Protein AF-A0A519BSQ8-F1 (afdb_monomer)

Radius of gyration: 16.81 Å; Cα contacts (8 Å, |Δi|>4): 35; chains: 1; bounding box: 36×40×41 Å

Secondary structure (DSSP, 8-state):
-HHHHHHHHHHHHHHHHHHHHHHSHHHHHHHHHHHHHHHHHHHHHHHHHTT--TTSHHHHHHHHHHHHHHHHHHHHHHHHHHHHHHHHH-

Solvent-accessible surface area (backbone atoms only — not comparable to full-atom values): 4947 Å² total; per-residue (Å²): 111,54,67,63,52,54,51,52,54,51,51,55,49,5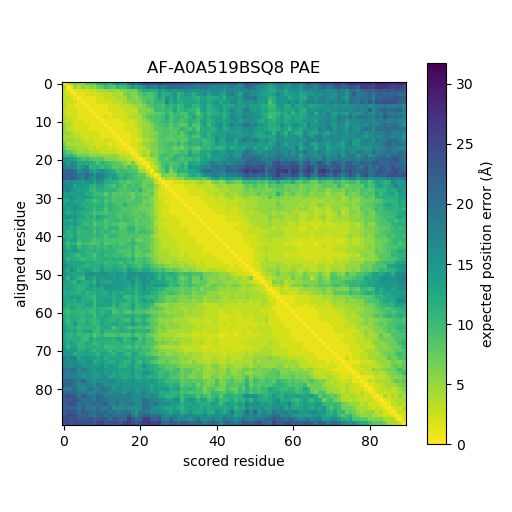3,54,50,51,56,56,45,49,73,72,61,40,72,67,54,35,51,52,51,50,51,54,49,52,51,53,52,53,51,44,52,53,55,25,54,77,69,71,49,56,58,74,41,73,68,27,36,54,53,36,50,55,51,41,52,56,50,49,54,51,50,52,51,51,52,50,52,52,52,51,56,50,55,68,72,74,109

Mean predicted aligned error: 9.36 Å

Sequence (90 aa):
MGITLMILIGIALFVFIKYTGFIHGNLWTKFIISMFIFTFVSFVIVSAKQGLNFWTFDGLLASLKIYIHWLIGFSGDVGSVTGRIIERVQ

pLDDT: mean 79.75, std 9.65, range [52.47, 94.12]

Structure (mmCIF, N/CA/C/O backbone):
data_AF-A0A519BSQ8-F1
#
_entry.id   AF-A0A519BSQ8-F1
#
loop_
_atom_site.group_PDB
_atom_site.id
_atom_site.type_symbol
_atom_site.label_atom_id
_atom_site.label_alt_id
_atom_site.label_comp_id
_atom_site.label_asym_id
_atom_site.label_entity_id
_atom_site.label_seq_id
_atom_site.pdbx_PDB_ins_code
_atom_site.Cartn_x
_atom_site.Cartn_y
_atom_site.Cartn_z
_atom_site.occupancy
_atom_site.B_iso_or_equiv
_atom_site.auth_seq_id
_atom_site.auth_comp_id
_atom_site.auth_asym_id
_atom_site.auth_atom_id
_atom_site.pdbx_PDB_model_num
ATOM 1 N N . MET A 1 1 ? 0.580 15.254 16.884 1.00 52.47 1 MET A N 1
ATOM 2 C CA . MET A 1 1 ? 0.967 13.865 16.536 1.00 52.47 1 MET A CA 1
ATOM 3 C C . MET A 1 1 ? 0.814 13.544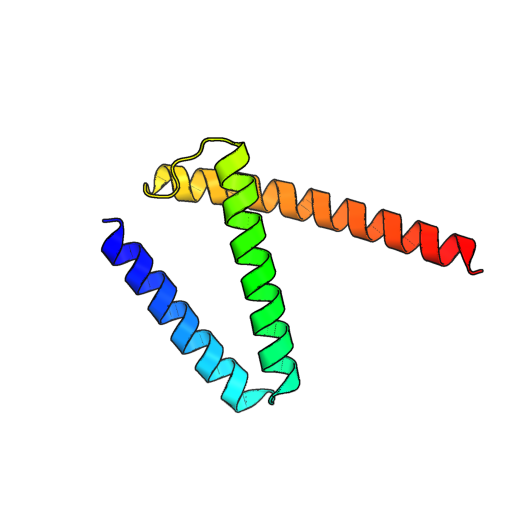 15.048 1.00 52.47 1 MET A C 1
ATOM 5 O O . MET A 1 1 ? 1.741 12.960 14.507 1.00 52.47 1 MET A O 1
ATOM 9 N N . GLY A 1 2 ? -0.259 13.963 14.358 1.00 56.28 2 GLY A N 1
ATOM 10 C CA . GLY A 1 2 ? -0.431 13.679 12.917 1.00 56.28 2 GLY A CA 1
ATOM 11 C C . GLY A 1 2 ? 0.674 14.231 11.998 1.00 56.28 2 GLY A C 1
ATOM 12 O O . GLY A 1 2 ? 1.168 13.513 11.135 1.00 56.28 2 GLY A O 1
ATOM 13 N N . ILE A 1 3 ? 1.139 15.465 12.231 1.00 69.25 3 ILE A N 1
ATOM 14 C CA . ILE A 1 3 ? 2.191 16.106 11.413 1.00 69.25 3 ILE A CA 1
ATOM 15 C C . ILE A 1 3 ? 3.535 15.366 11.533 1.00 69.25 3 ILE A C 1
ATOM 17 O O . ILE A 1 3 ? 4.219 15.143 10.539 1.00 69.25 3 ILE A O 1
ATOM 21 N N . THR A 1 4 ? 3.897 14.922 12.738 1.00 71.25 4 THR A N 1
ATOM 22 C CA . THR A 1 4 ? 5.139 14.176 12.995 1.00 71.25 4 THR A CA 1
ATOM 23 C C . THR A 1 4 ? 5.158 12.827 12.267 1.00 71.25 4 THR A C 1
ATOM 25 O O . THR A 1 4 ? 6.181 12.447 11.704 1.00 71.25 4 THR A O 1
ATOM 28 N N . LEU A 1 5 ? 4.014 12.134 12.221 1.00 67.12 5 LEU A N 1
ATOM 29 C CA . LEU A 1 5 ? 3.835 10.890 11.465 1.00 67.12 5 LEU A CA 1
ATOM 30 C C . LEU A 1 5 ? 3.986 11.109 9.955 1.00 67.12 5 LEU A C 1
ATOM 32 O O . LEU A 1 5 ? 4.689 10.347 9.296 1.00 67.12 5 LEU A O 1
ATOM 36 N N . MET A 1 6 ? 3.395 12.177 9.411 1.00 67.88 6 MET A N 1
ATOM 37 C CA . MET A 1 6 ? 3.537 12.516 7.989 1.00 67.88 6 MET A CA 1
ATOM 38 C C . MET A 1 6 ? 4.988 12.825 7.605 1.00 67.88 6 MET A C 1
ATOM 40 O O . MET A 1 6 ? 5.453 12.374 6.560 1.00 67.88 6 MET A O 1
ATOM 44 N N . ILE A 1 7 ? 5.720 13.542 8.465 1.00 76.31 7 ILE A N 1
ATOM 45 C CA . ILE A 1 7 ? 7.141 13.846 8.250 1.00 76.31 7 ILE A CA 1
ATOM 46 C C . ILE A 1 7 ? 7.978 12.559 8.261 1.00 76.31 7 ILE A C 1
ATOM 48 O O . ILE A 1 7 ? 8.806 12.368 7.374 1.00 76.31 7 ILE A O 1
ATOM 52 N N . LEU A 1 8 ? 7.737 11.645 9.206 1.00 76.81 8 LEU A N 1
ATOM 53 C CA . LEU A 1 8 ? 8.436 10.354 9.274 1.00 76.81 8 LEU A CA 1
ATOM 54 C C . LEU A 1 8 ? 8.197 9.490 8.029 1.00 76.81 8 LEU A C 1
ATOM 56 O O . LEU A 1 8 ? 9.152 8.954 7.465 1.00 76.81 8 LEU A O 1
ATOM 60 N N . ILE A 1 9 ? 6.946 9.396 7.568 1.00 76.38 9 ILE A N 1
ATOM 61 C CA . ILE A 1 9 ? 6.593 8.667 6.341 1.00 76.38 9 ILE A CA 1
ATOM 62 C C . ILE A 1 9 ? 7.276 9.308 5.124 1.00 76.38 9 ILE A C 1
ATOM 64 O O . ILE A 1 9 ? 7.843 8.601 4.290 1.00 76.38 9 ILE A O 1
ATOM 68 N N . GLY A 1 10 ? 7.291 10.642 5.045 1.00 74.69 10 GLY A N 1
ATOM 69 C CA . GLY A 1 10 ? 7.965 11.379 3.975 1.00 74.69 10 GLY A CA 1
ATOM 70 C C . GLY A 1 10 ? 9.480 11.150 3.942 1.00 74.69 10 GLY A C 1
ATOM 71 O O . GLY A 1 10 ? 10.043 10.920 2.871 1.00 74.69 10 GLY A O 1
ATOM 72 N N . ILE A 1 11 ? 10.144 11.147 5.103 1.00 80.88 11 ILE A N 1
ATOM 73 C CA . ILE A 1 11 ? 11.588 10.877 5.209 1.00 80.88 11 ILE A CA 1
ATOM 74 C C . ILE A 1 11 ? 11.900 9.437 4.790 1.00 80.88 11 ILE A C 1
ATOM 76 O O . ILE A 1 11 ? 12.822 9.217 4.004 1.00 80.88 11 ILE A O 1
ATOM 80 N N . ALA A 1 12 ? 11.119 8.464 5.266 1.00 76.69 12 ALA A N 1
ATOM 81 C CA . ALA A 1 12 ? 11.292 7.062 4.892 1.00 76.69 12 ALA A CA 1
ATOM 82 C C . ALA A 1 12 ? 11.175 6.868 3.371 1.00 76.69 12 ALA A C 1
ATOM 84 O O . ALA A 1 12 ? 11.996 6.176 2.767 1.00 76.69 12 ALA A O 1
ATOM 85 N N . LEU A 1 13 ? 10.214 7.549 2.739 1.00 74.19 13 LEU A N 1
ATOM 86 C CA . LEU A 1 13 ? 10.029 7.518 1.291 1.00 74.19 13 LEU A CA 1
ATOM 87 C C . LEU A 1 13 ? 11.190 8.133 0.522 1.00 74.19 13 LEU A C 1
ATOM 89 O O 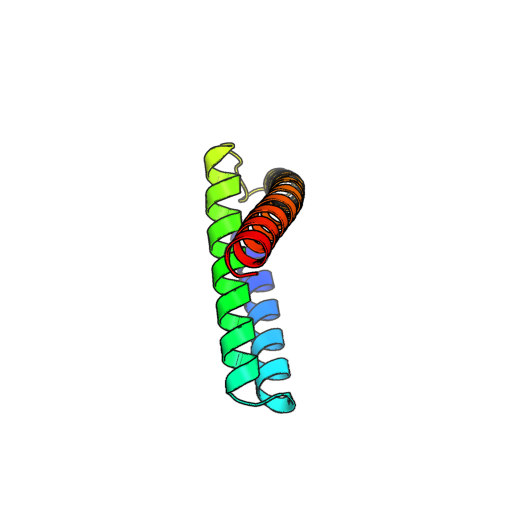. LEU A 1 13 ? 11.665 7.550 -0.452 1.00 74.19 13 LEU A O 1
ATOM 93 N N . PHE A 1 14 ? 11.670 9.290 0.970 1.00 78.75 14 PHE A N 1
ATOM 94 C CA . PHE A 1 14 ? 12.798 9.967 0.342 1.00 78.75 14 PHE A CA 1
ATOM 95 C C . PHE A 1 14 ? 14.066 9.102 0.370 1.00 78.75 14 PHE A C 1
ATOM 97 O O . PHE A 1 14 ? 14.740 8.949 -0.651 1.00 78.75 14 PHE A O 1
ATOM 104 N N . VAL A 1 15 ? 14.366 8.489 1.520 1.00 78.38 15 VAL A N 1
ATOM 105 C CA . VAL A 1 15 ? 15.515 7.585 1.672 1.00 78.38 15 VAL A CA 1
ATOM 106 C C . VAL A 1 15 ? 15.359 6.357 0.776 1.00 78.38 15 VAL A C 1
ATOM 108 O O . VAL A 1 15 ? 16.302 5.985 0.076 1.00 78.38 15 VAL A O 1
ATOM 111 N N . PHE A 1 16 ? 14.163 5.766 0.740 1.00 73.50 16 PHE A N 1
ATOM 112 C CA . PHE A 1 16 ? 13.887 4.578 -0.059 1.00 73.50 16 PHE A CA 1
ATOM 113 C C . PHE A 1 16 ? 14.047 4.830 -1.566 1.00 73.50 16 PHE A C 1
ATOM 115 O O . PHE A 1 16 ? 14.719 4.051 -2.244 1.00 73.50 16 PHE A O 1
ATOM 122 N N . ILE A 1 17 ? 13.515 5.944 -2.086 1.00 69.38 17 ILE A N 1
ATOM 123 C CA . ILE A 1 17 ? 13.641 6.334 -3.502 1.00 69.38 17 ILE A CA 1
ATOM 124 C C . ILE A 1 17 ? 15.101 6.613 -3.859 1.00 69.38 17 ILE A C 1
ATOM 126 O O . ILE A 1 17 ? 15.582 6.177 -4.904 1.00 69.38 17 ILE A O 1
ATOM 130 N N . LYS A 1 18 ? 15.831 7.314 -2.982 1.00 69.38 18 LYS A N 1
ATOM 131 C CA . LYS A 1 18 ? 17.238 7.644 -3.223 1.00 69.38 18 LYS A CA 1
ATOM 132 C C . LYS A 1 18 ? 18.102 6.384 -3.286 1.00 69.38 18 LYS A C 1
ATOM 134 O O . LYS A 1 18 ? 18.958 6.286 -4.157 1.00 69.38 18 LYS A O 1
ATOM 139 N N . TYR A 1 19 ? 17.865 5.420 -2.398 1.00 71.56 19 TYR A N 1
ATOM 140 C CA . TYR A 1 19 ? 18.613 4.163 -2.363 1.00 71.56 19 TYR A CA 1
ATOM 141 C C . TYR A 1 19 ? 18.293 3.262 -3.564 1.00 71.56 19 TYR A C 1
ATOM 143 O O . TYR A 1 19 ? 19.196 2.732 -4.208 1.00 71.56 19 TYR A O 1
ATOM 151 N N . THR A 1 20 ? 17.012 3.127 -3.918 1.00 63.53 20 THR A N 1
ATOM 152 C CA . THR A 1 20 ? 16.586 2.278 -5.044 1.00 63.53 20 THR A CA 1
ATOM 153 C C . THR A 1 20 ? 16.990 2.863 -6.400 1.00 63.53 20 THR A C 1
ATOM 155 O O . THR A 1 20 ? 17.475 2.122 -7.259 1.00 63.53 20 THR A O 1
ATOM 158 N N . GLY A 1 21 ? 16.899 4.189 -6.554 1.00 60.59 21 GLY A N 1
ATOM 159 C CA . GLY A 1 21 ? 17.316 4.924 -7.751 1.00 60.59 21 GLY A CA 1
ATOM 160 C C . GLY A 1 21 ? 18.809 4.868 -8.055 1.00 60.59 21 GLY A C 1
ATOM 161 O O . GLY A 1 21 ? 19.191 4.861 -9.224 1.00 60.59 21 GLY A O 1
ATOM 162 N N . PHE A 1 22 ? 19.654 4.788 -7.025 1.00 59.22 22 PHE A N 1
ATOM 163 C CA . PHE A 1 22 ? 21.108 4.752 -7.199 1.00 59.22 22 PHE A CA 1
ATOM 164 C C . PHE A 1 22 ? 21.632 3.375 -7.628 1.00 59.22 22 PHE A C 1
ATOM 166 O O . PHE A 1 22 ? 22.662 3.298 -8.290 1.00 59.22 22 PHE A O 1
ATOM 173 N N . ILE A 1 23 ? 20.941 2.291 -7.251 1.00 60.94 23 ILE A N 1
ATOM 174 C CA . ILE A 1 23 ? 21.482 0.925 -7.357 1.00 60.94 23 ILE A CA 1
ATOM 175 C C . ILE A 1 23 ? 20.885 0.138 -8.538 1.00 60.94 23 ILE A C 1
ATOM 177 O O . ILE A 1 23 ? 21.608 -0.619 -9.175 1.00 60.94 23 ILE A O 1
ATOM 181 N N . HIS A 1 24 ? 19.598 0.307 -8.873 1.00 58.22 24 HIS A N 1
ATOM 182 C CA . HIS A 1 24 ? 18.891 -0.622 -9.782 1.00 58.22 24 HIS A CA 1
ATOM 183 C C . HIS A 1 24 ? 18.429 -0.012 -11.121 1.00 58.22 24 HIS A C 1
ATOM 185 O O . HIS A 1 24 ? 17.767 -0.673 -11.923 1.00 58.22 24 HIS A O 1
ATOM 191 N N . GLY A 1 25 ? 18.799 1.239 -11.411 1.00 62.47 25 GLY A N 1
ATOM 192 C CA . GLY A 1 25 ? 18.478 1.901 -12.677 1.00 62.47 25 GLY A CA 1
ATOM 193 C C . GLY A 1 25 ? 17.024 2.389 -12.801 1.00 62.47 25 GLY A C 1
ATOM 194 O O . GLY A 1 25 ? 16.147 2.136 -11.969 1.00 62.47 25 GLY A O 1
ATOM 195 N N . ASN A 1 26 ? 16.763 3.145 -13.872 1.00 71.81 26 ASN A N 1
ATOM 196 C CA . ASN A 1 26 ? 15.550 3.960 -14.032 1.00 71.81 26 ASN A CA 1
ATOM 197 C C . ASN A 1 26 ? 14.250 3.125 -14.136 1.00 71.81 26 ASN A C 1
ATOM 199 O O . ASN A 1 26 ? 13.202 3.543 -13.654 1.00 71.81 26 ASN A O 1
ATOM 203 N N . LEU A 1 27 ? 14.302 1.921 -14.723 1.00 76.75 27 LEU A N 1
ATOM 204 C CA . LEU A 1 27 ? 13.132 1.038 -14.876 1.00 76.75 27 LEU A CA 1
ATOM 205 C C . LEU A 1 27 ? 12.665 0.428 -13.547 1.00 76.75 27 LEU A C 1
ATOM 207 O O . LEU A 1 27 ? 11.479 0.505 -13.231 1.00 76.75 27 LEU A O 1
ATOM 211 N N . TRP A 1 28 ? 13.589 -0.104 -12.741 1.00 75.75 28 TRP A N 1
ATOM 212 C CA . TRP A 1 28 ? 13.278 -0.625 -11.405 1.00 75.75 28 TRP A CA 1
ATOM 213 C C . TRP A 1 28 ? 12.706 0.455 -10.496 1.00 75.75 28 TRP A C 1
ATOM 215 O O . TRP A 1 28 ? 11.715 0.236 -9.805 1.00 75.75 28 TRP A O 1
ATOM 225 N N . THR A 1 29 ? 13.278 1.654 -10.563 1.00 76.44 29 THR A N 1
ATOM 226 C CA . THR A 1 29 ? 12.801 2.808 -9.795 1.00 76.44 29 THR A CA 1
ATOM 227 C C . THR A 1 29 ? 11.363 3.173 -10.172 1.00 76.44 29 THR A C 1
ATOM 229 O O . THR A 1 29 ? 10.526 3.362 -9.293 1.00 76.44 29 THR A O 1
ATOM 232 N N . LYS A 1 30 ? 11.033 3.202 -11.472 1.00 76.94 30 LYS A N 1
ATOM 233 C CA . LYS A 1 30 ? 9.663 3.450 -11.954 1.00 76.94 30 LYS A CA 1
ATOM 234 C C . LYS A 1 30 ? 8.677 2.374 -11.499 1.00 76.94 30 LYS A C 1
ATOM 236 O O . LYS A 1 30 ? 7.570 2.711 -11.084 1.00 76.94 30 LYS A O 1
ATOM 241 N N . PHE A 1 31 ? 9.073 1.102 -11.550 1.00 80.88 31 PHE A N 1
ATOM 242 C CA . PHE A 1 31 ? 8.239 -0.007 -11.082 1.00 80.88 31 PHE A CA 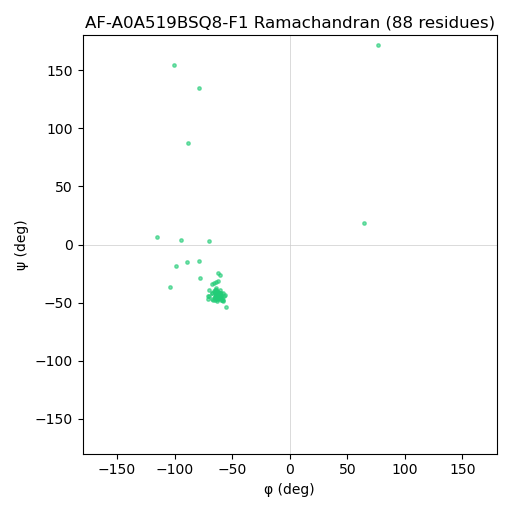1
ATOM 243 C C . PHE A 1 31 ? 7.946 0.101 -9.581 1.00 80.88 31 PHE A C 1
ATOM 245 O O . PHE A 1 31 ? 6.794 0.009 -9.165 1.00 80.88 31 PHE A O 1
ATOM 252 N N . ILE A 1 32 ? 8.972 0.384 -8.777 1.00 82.06 32 ILE A N 1
ATOM 253 C CA . ILE A 1 32 ? 8.841 0.575 -7.330 1.00 82.06 32 ILE A CA 1
ATOM 254 C C . ILE A 1 32 ? 7.928 1.763 -7.009 1.00 82.06 32 ILE A C 1
ATOM 256 O O . ILE A 1 32 ? 7.040 1.635 -6.170 1.00 82.06 32 ILE A O 1
ATOM 260 N N . ILE A 1 33 ? 8.092 2.895 -7.701 1.00 80.81 33 ILE A N 1
ATOM 261 C CA . ILE A 1 33 ? 7.211 4.061 -7.538 1.00 80.81 33 ILE A CA 1
ATOM 262 C C . ILE A 1 33 ? 5.763 3.693 -7.882 1.00 80.81 33 ILE A C 1
ATOM 264 O O . ILE A 1 33 ? 4.853 4.039 -7.134 1.00 80.81 33 ILE A O 1
ATOM 268 N N . SER A 1 34 ? 5.536 2.958 -8.974 1.00 81.94 34 SER A N 1
ATOM 269 C CA . SER A 1 34 ? 4.196 2.509 -9.366 1.00 81.94 34 SER A CA 1
ATOM 270 C C . SER A 1 34 ? 3.565 1.586 -8.318 1.00 81.94 34 SER A C 1
ATOM 272 O O . SER A 1 34 ? 2.429 1.825 -7.909 1.00 81.94 34 SER A O 1
ATOM 274 N N . MET A 1 35 ? 4.311 0.596 -7.819 1.00 84.31 35 MET A N 1
ATOM 275 C CA . MET A 1 35 ? 3.872 -0.295 -6.737 1.00 84.31 35 MET A CA 1
ATOM 276 C C . MET A 1 35 ? 3.572 0.474 -5.451 1.00 84.31 35 MET A C 1
ATOM 278 O O . MET A 1 35 ? 2.596 0.177 -4.760 1.00 84.31 35 MET A O 1
AT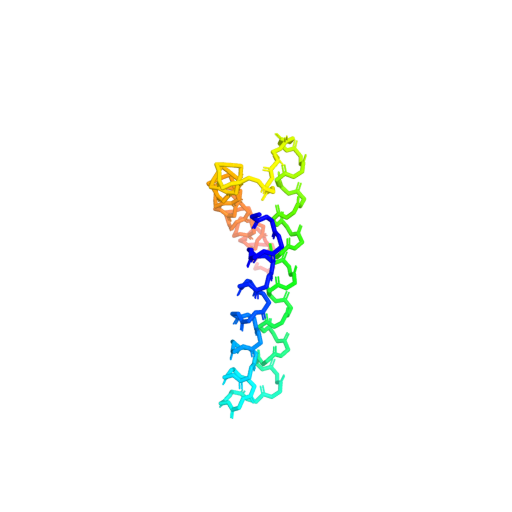OM 282 N N . PHE A 1 36 ? 4.380 1.486 -5.140 1.00 84.69 36 PHE A N 1
ATOM 283 C CA . PHE A 1 36 ? 4.174 2.323 -3.970 1.00 84.69 36 PHE A CA 1
ATOM 284 C C . PHE A 1 36 ? 2.900 3.165 -4.091 1.00 84.69 36 PHE A C 1
ATOM 286 O O . PHE A 1 36 ? 2.086 3.173 -3.171 1.00 84.69 36 PHE A O 1
ATOM 293 N N . ILE A 1 37 ? 2.692 3.825 -5.236 1.00 84.62 37 ILE A N 1
ATOM 294 C CA . ILE A 1 37 ? 1.471 4.595 -5.514 1.00 84.62 37 ILE A CA 1
ATOM 295 C C . ILE A 1 37 ? 0.250 3.686 -5.420 1.00 84.62 37 ILE A C 1
ATOM 297 O O . ILE A 1 37 ? -0.712 4.039 -4.743 1.00 84.62 37 ILE A O 1
ATOM 301 N N . PHE A 1 38 ? 0.304 2.510 -6.052 1.00 87.88 38 PHE A N 1
ATOM 302 C CA . PHE A 1 38 ? -0.771 1.529 -5.980 1.00 87.88 38 PHE A CA 1
ATOM 303 C C . PHE A 1 38 ? -1.086 1.175 -4.525 1.00 87.88 38 PHE A C 1
ATOM 305 O O . PHE A 1 38 ? -2.217 1.374 -4.098 1.00 87.88 38 PHE A O 1
ATOM 312 N N . THR A 1 39 ? -0.070 0.764 -3.759 1.00 87.25 39 THR A N 1
ATOM 313 C CA . THR A 1 39 ? -0.196 0.374 -2.345 1.00 87.25 39 THR A CA 1
ATOM 314 C C . THR A 1 39 ? -0.785 1.496 -1.492 1.00 87.25 39 THR A C 1
ATOM 316 O O . THR A 1 39 ? -1.658 1.258 -0.660 1.00 87.25 39 THR A O 1
ATOM 319 N N . PHE A 1 40 ? -0.322 2.731 -1.688 1.00 87.31 40 PHE A N 1
ATOM 320 C CA . PHE A 1 40 ? -0.793 3.881 -0.926 1.00 87.31 40 PHE A CA 1
ATOM 321 C C . PHE A 1 40 ? -2.253 4.215 -1.251 1.00 87.31 40 PHE A C 1
ATOM 323 O O . PHE A 1 40 ? -3.068 4.392 -0.347 1.00 87.31 40 PHE A O 1
ATOM 330 N N . VAL A 1 41 ? -2.607 4.253 -2.537 1.00 87.38 41 VAL A N 1
ATOM 331 C CA . VAL A 1 41 ? -3.976 4.535 -2.982 1.00 87.38 41 VAL A CA 1
ATOM 332 C C . VAL A 1 41 ? -4.936 3.440 -2.513 1.00 87.38 41 VAL A C 1
ATOM 334 O O . VAL A 1 41 ? -5.990 3.756 -1.958 1.00 87.38 41 VAL A O 1
ATOM 337 N N . SER A 1 42 ? -4.576 2.161 -2.662 1.00 90.00 42 SER A N 1
ATOM 338 C CA . SER A 1 42 ? -5.398 1.051 -2.172 1.00 90.00 42 SER A CA 1
ATOM 339 C C . SER A 1 42 ? -5.551 1.087 -0.655 1.00 90.00 42 SER A C 1
ATOM 341 O O . SER A 1 42 ? -6.661 0.898 -0.162 1.00 90.00 42 SER A O 1
ATOM 343 N N . PHE A 1 43 ? -4.484 1.397 0.087 1.00 88.44 43 PHE A N 1
ATOM 344 C CA . PHE A 1 43 ? -4.541 1.549 1.540 1.00 88.44 43 PHE A CA 1
ATOM 345 C C . PHE A 1 43 ? -5.543 2.626 1.961 1.00 88.44 43 PHE A C 1
ATOM 347 O O . PHE A 1 43 ? -6.406 2.363 2.801 1.00 88.44 43 PHE A O 1
ATOM 354 N N . VAL A 1 44 ? -5.482 3.812 1.349 1.00 86.31 44 VAL A N 1
ATOM 355 C CA . VAL A 1 44 ? -6.405 4.916 1.650 1.00 86.31 44 VAL A CA 1
ATOM 356 C C . VAL A 1 44 ? -7.848 4.525 1.331 1.00 86.31 44 VAL A C 1
ATOM 358 O O . VAL A 1 44 ? -8.726 4.722 2.168 1.00 86.31 44 VAL A O 1
ATOM 361 N N . ILE A 1 45 ? -8.105 3.924 0.165 1.00 88.88 45 ILE A N 1
ATOM 362 C CA . ILE A 1 45 ? -9.459 3.521 -0.247 1.00 88.88 45 ILE A CA 1
ATOM 363 C C . ILE A 1 45 ? -10.033 2.458 0.695 1.00 88.88 45 ILE A C 1
ATOM 365 O O . ILE A 1 45 ? -11.173 2.584 1.144 1.00 88.88 45 ILE A O 1
ATOM 369 N N . VAL A 1 46 ? -9.264 1.410 0.996 1.00 90.00 46 VAL A N 1
ATOM 370 C CA . VAL A 1 46 ? -9.697 0.316 1.878 1.00 90.00 46 VAL A CA 1
ATOM 371 C C . VAL A 1 46 ? -9.983 0.842 3.281 1.00 90.00 46 VAL A C 1
ATOM 373 O O . VAL A 1 46 ? -11.019 0.515 3.856 1.00 90.00 46 VAL A O 1
ATOM 376 N N . SER A 1 47 ? -9.114 1.706 3.805 1.00 86.88 47 SER A N 1
ATOM 377 C CA . SER A 1 47 ? -9.280 2.293 5.138 1.00 86.88 47 SER A CA 1
ATOM 378 C C . SER A 1 47 ? -10.487 3.234 5.202 1.00 86.88 47 SER A C 1
ATOM 380 O O . SER A 1 47 ? -11.274 3.169 6.147 1.00 86.88 47 SER A O 1
ATOM 382 N N . ALA A 1 48 ? -10.689 4.056 4.166 1.0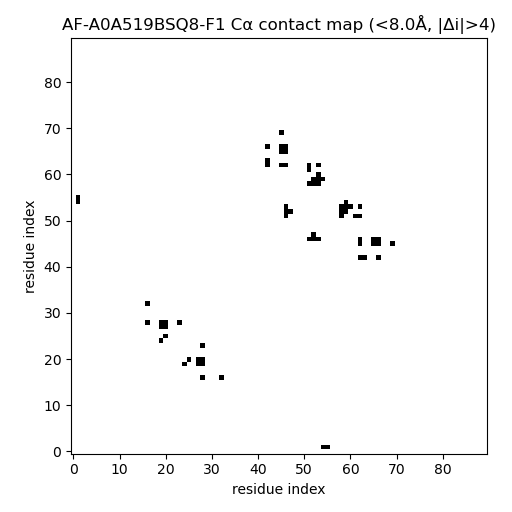0 85.75 48 ALA A N 1
ATOM 383 C CA . ALA A 1 48 ? -11.830 4.964 4.063 1.00 85.75 48 ALA A CA 1
ATOM 384 C C . ALA A 1 48 ? -13.168 4.215 3.973 1.00 85.75 48 ALA A C 1
ATOM 386 O O . ALA A 1 48 ? -14.135 4.616 4.619 1.00 85.75 48 ALA A O 1
ATOM 387 N N . LYS A 1 49 ? -13.227 3.093 3.239 1.00 89.06 49 LYS A N 1
ATOM 388 C CA . LYS A 1 49 ? -14.430 2.241 3.160 1.00 89.06 49 LYS A CA 1
ATOM 389 C C . LYS A 1 49 ? -14.862 1.674 4.512 1.00 89.06 49 LYS A C 1
ATOM 391 O O . LYS A 1 49 ? -16.037 1.383 4.690 1.00 89.06 49 LYS A O 1
ATOM 396 N N . GLN A 1 50 ? -13.924 1.522 5.443 1.00 86.69 50 GLN A N 1
ATOM 397 C CA . GLN A 1 50 ? -14.178 0.998 6.785 1.00 86.69 50 GLN A CA 1
ATOM 398 C C . GLN A 1 50 ? -14.421 2.104 7.821 1.00 86.69 50 GLN A C 1
ATOM 400 O O . GLN A 1 50 ? -14.553 1.816 9.007 1.00 86.69 50 GLN A O 1
ATOM 405 N N . GLY A 1 51 ? -14.452 3.374 7.395 1.00 84.38 51 GLY A N 1
ATOM 406 C CA . GLY A 1 51 ? -14.668 4.519 8.280 1.00 84.38 51 GLY A CA 1
ATOM 407 C C . GLY A 1 51 ? -13.560 4.724 9.316 1.00 84.38 51 GLY A C 1
ATOM 408 O O . GLY A 1 51 ? -13.784 5.385 10.329 1.00 84.38 51 GLY A O 1
ATOM 409 N N . LEU A 1 52 ? -12.372 4.147 9.102 1.00 82.62 52 LEU A N 1
ATOM 410 C CA . LEU A 1 52 ? -11.286 4.227 10.070 1.00 82.62 52 LEU A CA 1
ATOM 411 C C . LEU A 1 52 ? -10.568 5.571 9.999 1.00 82.62 52 LEU A C 1
ATOM 413 O O . LEU A 1 52 ? -10.190 6.051 8.931 1.00 82.62 52 LEU A O 1
ATOM 417 N N . ASN A 1 53 ? -10.319 6.149 11.172 1.00 78.31 53 ASN A N 1
ATOM 418 C CA . ASN A 1 53 ? -9.550 7.374 11.308 1.00 78.31 53 ASN A CA 1
ATOM 419 C C . ASN A 1 53 ? -8.051 7.058 11.451 1.00 78.31 53 ASN A C 1
ATOM 421 O O . ASN A 1 53 ? -7.527 6.953 12.554 1.00 78.31 53 ASN A O 1
ATOM 425 N N . PHE A 1 54 ? -7.347 6.931 10.329 1.00 75.12 54 PHE A N 1
ATOM 426 C CA . PHE A 1 54 ? -5.901 6.656 10.273 1.00 75.12 54 PHE A CA 1
ATOM 427 C C . PHE A 1 54 ? -5.008 7.824 10.740 1.00 75.12 54 PHE A C 1
ATOM 429 O O . PHE A 1 54 ? -3.783 7.711 10.711 1.00 75.12 54 PHE A O 1
ATOM 436 N N . TRP A 1 55 ? -5.592 8.936 11.203 1.00 79.75 55 TRP A N 1
ATOM 437 C CA . TRP A 1 55 ? -4.854 10.036 11.832 1.00 79.75 55 TRP A CA 1
ATOM 438 C C . TRP A 1 55 ? -4.475 9.751 13.293 1.00 79.75 55 TRP A C 1
ATOM 440 O O . TRP A 1 55 ? -3.636 10.461 13.856 1.00 79.75 55 TRP A O 1
ATOM 450 N N . THR A 1 56 ? -5.066 8.723 13.912 1.00 84.50 56 THR A N 1
ATOM 451 C CA . THR A 1 56 ? -4.676 8.217 15.235 1.00 84.50 56 THR A CA 1
ATOM 452 C C . THR A 1 56 ? -3.819 6.959 15.100 1.00 84.50 56 THR A C 1
ATOM 454 O O . THR A 1 56 ? -3.908 6.233 14.111 1.00 84.50 56 THR A O 1
ATOM 457 N N . PHE A 1 57 ? -2.976 6.680 16.099 1.00 81.81 57 PHE A N 1
ATOM 458 C CA . PHE A 1 57 ? -2.115 5.491 16.090 1.00 81.81 57 PHE A CA 1
ATOM 459 C C . PHE A 1 57 ? -2.932 4.188 16.066 1.00 81.81 57 PHE A C 1
ATOM 461 O O . PHE A 1 57 ? -2.653 3.297 15.265 1.00 81.81 57 PHE A O 1
ATOM 468 N N . ASP A 1 58 ? -3.998 4.118 16.865 1.00 85.12 58 ASP A N 1
ATOM 469 C CA . ASP A 1 58 ? -4.896 2.959 16.900 1.00 85.12 58 ASP A CA 1
ATOM 470 C C . ASP A 1 58 ? -5.639 2.773 15.573 1.00 85.12 58 ASP A C 1
ATOM 472 O O . ASP A 1 58 ? -5.753 1.657 15.062 1.00 85.12 58 ASP A O 1
ATOM 476 N N . GLY A 1 59 ? -6.092 3.874 14.964 1.00 85.00 59 GLY A N 1
ATOM 477 C CA . GLY A 1 59 ? -6.740 3.843 13.659 1.00 85.00 59 GLY A CA 1
ATOM 478 C C . GLY A 1 59 ? -5.783 3.450 12.536 1.00 85.00 59 GLY A C 1
ATOM 479 O O . GLY A 1 59 ? -6.190 2.736 11.619 1.00 85.00 59 GLY A O 1
ATOM 480 N N . LEU A 1 60 ? -4.506 3.834 12.621 1.00 85.12 60 LEU A N 1
ATOM 481 C CA . LEU A 1 60 ? -3.464 3.402 11.691 1.00 85.12 60 LEU A CA 1
ATOM 482 C C . LEU A 1 60 ? -3.223 1.890 11.790 1.00 85.12 60 LEU A C 1
ATOM 484 O O . LEU A 1 60 ? -3.212 1.212 10.765 1.00 85.12 60 LEU A O 1
ATOM 488 N N . LEU A 1 61 ? -3.081 1.344 13.003 1.00 87.94 61 LEU A N 1
ATOM 489 C CA . LEU A 1 61 ? -2.891 -0.097 13.212 1.00 87.94 61 LEU A CA 1
ATOM 490 C C . LEU A 1 61 ? -4.102 -0.914 12.747 1.00 87.94 61 LEU A C 1
ATOM 492 O O . LEU A 1 61 ? -3.939 -1.938 12.078 1.00 87.94 61 LEU A O 1
ATOM 496 N N . ALA A 1 62 ? -5.316 -0.447 13.047 1.00 89.00 62 ALA A N 1
ATOM 497 C CA . ALA A 1 62 ? -6.545 -1.075 12.572 1.00 89.00 62 ALA A CA 1
ATOM 498 C C . ALA A 1 62 ? -6.636 -1.052 11.036 1.00 89.00 62 ALA A C 1
ATOM 500 O O . ALA A 1 62 ? -6.940 -2.073 10.417 1.00 89.00 62 ALA A O 1
ATOM 501 N N . SER A 1 63 ? -6.291 0.083 10.421 1.00 88.75 63 SER A N 1
ATOM 502 C CA . SER A 1 63 ? -6.252 0.247 8.963 1.00 88.75 63 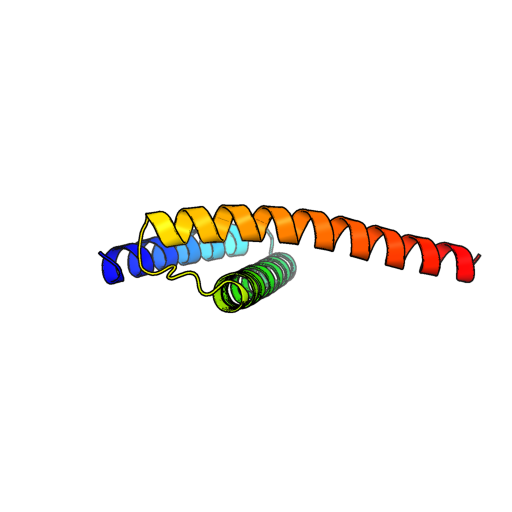SER A CA 1
ATOM 503 C C . SER A 1 63 ? -5.227 -0.685 8.323 1.00 88.75 63 SER A C 1
ATOM 505 O O . SER A 1 63 ? -5.524 -1.340 7.329 1.00 88.75 63 SER A O 1
ATOM 507 N N . LEU A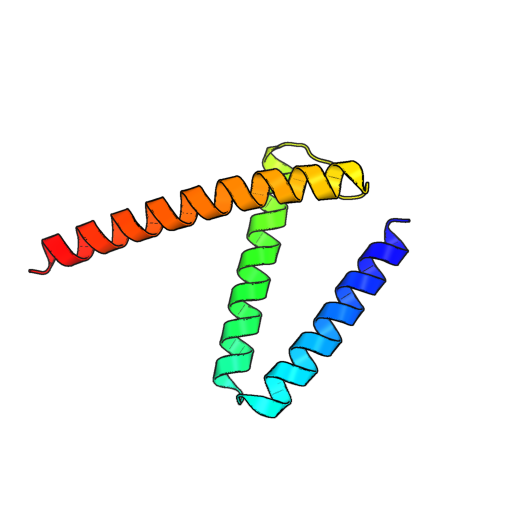 1 64 ? -4.045 -0.824 8.932 1.00 90.25 64 LEU A N 1
ATOM 508 C CA . LEU A 1 64 ? -2.995 -1.731 8.471 1.00 90.25 64 LEU A CA 1
ATOM 509 C C . LEU A 1 64 ? -3.451 -3.192 8.510 1.00 90.25 64 LEU A C 1
ATOM 511 O O . LEU A 1 64 ? -3.274 -3.921 7.536 1.00 90.25 64 LEU A O 1
ATOM 515 N N . LYS A 1 65 ? -4.082 -3.616 9.611 1.00 92.06 65 LYS A N 1
ATOM 516 C CA . LYS A 1 65 ? -4.593 -4.984 9.763 1.00 92.06 65 LYS A CA 1
ATOM 517 C C . LYS A 1 65 ? -5.630 -5.317 8.691 1.00 92.06 65 LYS A C 1
ATOM 519 O O . LYS A 1 65 ? -5.557 -6.381 8.078 1.00 92.06 65 LYS A O 1
ATOM 524 N N . ILE A 1 66 ? -6.571 -4.406 8.443 1.00 92.19 66 ILE A N 1
ATOM 525 C CA . ILE A 1 66 ? -7.587 -4.597 7.403 1.00 92.19 66 ILE A CA 1
ATOM 526 C C . ILE A 1 66 ? -6.958 -4.568 6.014 1.00 92.19 66 ILE A C 1
ATOM 528 O O . ILE A 1 66 ? -7.301 -5.395 5.173 1.00 92.19 66 ILE A O 1
ATOM 532 N N . TYR A 1 67 ? -6.020 -3.656 5.774 1.00 91.88 67 TYR A N 1
ATOM 533 C CA . TYR A 1 67 ? -5.331 -3.568 4.498 1.00 91.88 67 TYR A CA 1
ATOM 534 C C . TYR A 1 67 ? -4.571 -4.853 4.161 1.00 91.88 67 TYR A C 1
ATOM 536 O O . TYR A 1 67 ? -4.681 -5.342 3.042 1.00 91.88 67 TYR A O 1
ATOM 544 N N . ILE A 1 68 ? -3.865 -5.447 5.128 1.00 92.19 68 ILE A N 1
ATOM 545 C CA . ILE A 1 68 ? -3.181 -6.735 4.945 1.00 92.19 68 ILE A CA 1
ATOM 546 C C . ILE A 1 68 ? -4.190 -7.837 4.608 1.00 92.19 68 ILE A C 1
ATOM 548 O O . ILE A 1 68 ? -3.964 -8.612 3.682 1.00 92.19 68 ILE A O 1
ATOM 552 N N . HIS A 1 69 ? -5.320 -7.892 5.317 1.00 92.94 69 HIS A N 1
ATOM 553 C CA . HIS A 1 69 ? -6.364 -8.877 5.032 1.00 92.94 69 HIS A CA 1
ATOM 554 C C . HIS A 1 69 ? -6.937 -8.713 3.615 1.00 92.94 69 HIS A C 1
ATOM 556 O O . HIS A 1 69 ? -7.080 -9.691 2.882 1.00 92.94 69 HIS A O 1
ATOM 562 N N . TRP A 1 70 ? -7.190 -7.472 3.198 1.00 94.12 70 TRP A N 1
ATOM 563 C CA . TRP A 1 70 ? -7.623 -7.155 1.840 1.00 94.12 70 TRP A CA 1
ATOM 564 C C . TRP A 1 70 ? -6.565 -7.527 0.791 1.00 94.12 70 TRP A C 1
ATOM 566 O O . TRP A 1 70 ? -6.910 -8.100 -0.237 1.00 94.12 70 TRP A O 1
ATOM 576 N N . LEU A 1 71 ? -5.282 -7.263 1.056 1.00 90.88 71 LEU A N 1
ATOM 577 C CA . LEU A 1 71 ? -4.181 -7.555 0.135 1.00 90.88 71 LEU A CA 1
ATOM 578 C C . LEU A 1 71 ? -4.019 -9.063 -0.113 1.00 90.88 71 LEU A C 1
ATOM 580 O O . LEU A 1 71 ? -3.749 -9.480 -1.242 1.00 90.88 71 LEU A O 1
ATOM 584 N N . ILE A 1 72 ? -4.215 -9.882 0.924 1.00 91.19 72 ILE A N 1
ATOM 585 C CA . ILE A 1 72 ? -4.223 -11.346 0.806 1.00 91.19 72 ILE A CA 1
ATOM 586 C C . ILE A 1 72 ? -5.380 -11.795 -0.097 1.00 91.19 72 ILE A C 1
ATOM 588 O O . ILE A 1 72 ? -5.154 -12.572 -1.025 1.00 91.19 72 ILE A O 1
ATOM 592 N N . GLY A 1 73 ? -6.590 -11.264 0.119 1.00 90.38 73 GLY A N 1
ATOM 593 C CA . GLY A 1 73 ? -7.750 -11.549 -0.734 1.00 90.38 73 GLY A CA 1
ATOM 594 C C . GLY A 1 73 ? -7.523 -11.133 -2.190 1.00 90.38 73 GLY A C 1
ATOM 595 O O . GLY A 1 73 ? -7.690 -11.940 -3.099 1.00 90.38 73 GLY A O 1
ATOM 596 N N . PHE A 1 74 ? -7.021 -9.914 -2.402 1.00 89.00 74 PHE A N 1
ATOM 597 C CA . PHE A 1 74 ? -6.669 -9.395 -3.723 1.00 89.00 74 PHE A CA 1
ATOM 598 C C . PHE A 1 74 ? -5.664 -10.296 -4.453 1.00 89.00 74 PHE A C 1
ATOM 600 O O . PHE A 1 74 ? -5.836 -10.590 -5.633 1.00 89.00 74 PHE A O 1
ATOM 607 N N . SER A 1 75 ? -4.633 -10.774 -3.754 1.00 86.56 75 SER A N 1
ATOM 608 C CA . SER A 1 75 ? -3.620 -11.661 -4.340 1.00 86.56 75 SER A CA 1
ATOM 609 C C . SER A 1 75 ? -4.214 -13.013 -4.752 1.00 86.56 75 SER A C 1
ATOM 611 O O . SER A 1 75 ? -3.877 -13.533 -5.817 1.00 86.56 75 SER A O 1
ATOM 613 N N . GLY A 1 76 ? -5.131 -13.561 -3.947 1.00 86.06 76 GLY A N 1
ATOM 614 C CA . GLY A 1 76 ? -5.876 -14.776 -4.285 1.00 86.06 76 GLY A CA 1
ATOM 615 C C . GLY A 1 76 ? -6.762 -14.595 -5.521 1.00 86.06 76 GLY A C 1
ATOM 616 O O . GLY A 1 76 ? -6.725 -15.417 -6.440 1.00 86.06 76 GLY A O 1
ATOM 617 N N . ASP A 1 77 ? -7.489 -13.480 -5.594 1.00 88.12 77 ASP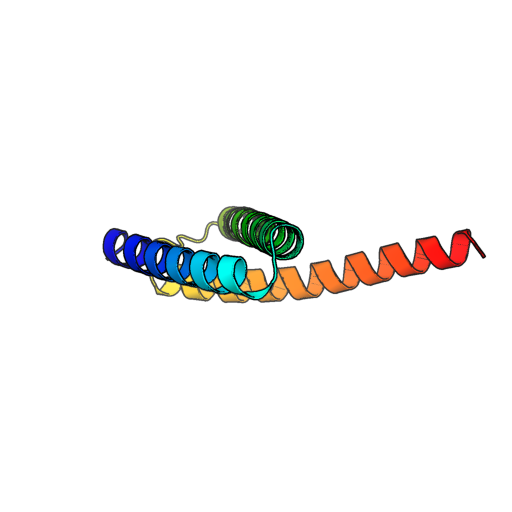 A N 1
ATOM 618 C CA . ASP A 1 77 ? -8.360 -13.162 -6.726 1.00 88.12 77 ASP A CA 1
ATOM 619 C C . ASP A 1 77 ? -7.564 -12.979 -8.023 1.00 88.12 77 ASP A C 1
ATOM 621 O O . ASP A 1 77 ? -7.911 -13.577 -9.045 1.00 88.12 77 ASP A O 1
ATOM 625 N N . VAL A 1 78 ? -6.457 -12.229 -7.989 1.00 85.06 78 VAL A N 1
ATOM 626 C CA . VAL A 1 78 ? -5.567 -12.037 -9.149 1.00 85.06 78 VAL A CA 1
ATOM 627 C C . VAL A 1 78 ? -4.975 -13.366 -9.617 1.00 85.06 78 VAL A C 1
ATOM 629 O O . VAL A 1 78 ? -4.954 -13.634 -10.822 1.00 85.06 78 VAL A O 1
ATOM 632 N N . GLY A 1 79 ? -4.547 -14.225 -8.687 1.00 78.56 79 GLY A N 1
ATOM 633 C CA . GLY A 1 79 ? -4.068 -15.571 -9.002 1.00 78.56 79 GLY A CA 1
ATOM 634 C C . GLY A 1 79 ? -5.131 -16.405 -9.720 1.00 78.56 79 GLY A C 1
ATOM 635 O O . GLY A 1 79 ? -4.851 -16.994 -10.764 1.00 78.56 79 GLY A O 1
ATOM 636 N N . SER A 1 80 ? -6.374 -16.382 -9.228 1.00 82.19 80 SER A N 1
ATOM 637 C CA . SER A 1 80 ? -7.490 -17.118 -9.838 1.00 82.19 80 SER A CA 1
ATOM 638 C C . SER A 1 80 ? -7.861 -16.600 -11.234 1.00 82.19 80 SER A C 1
ATOM 640 O O . SER A 1 80 ? -8.127 -17.386 -12.143 1.00 82.19 80 SER A O 1
ATOM 642 N N . VAL A 1 81 ? -7.848 -15.276 -11.439 1.00 84.25 81 VAL A N 1
ATOM 643 C CA . VAL A 1 81 ? -8.116 -14.653 -12.743 1.00 84.25 81 VAL A CA 1
ATOM 644 C C . VAL A 1 81 ? -7.028 -15.035 -13.737 1.00 84.25 81 VAL A C 1
ATOM 646 O O . VAL A 1 81 ? -7.342 -15.426 -14.858 1.00 84.25 81 VAL A O 1
ATOM 649 N N . THR A 1 82 ? -5.767 -14.974 -13.313 1.00 79.81 82 THR A N 1
ATOM 650 C CA . THR A 1 82 ? -4.621 -15.330 -14.154 1.00 79.81 82 THR A CA 1
ATOM 651 C C . THR A 1 82 ? -4.667 -16.810 -14.539 1.00 79.81 82 THR A C 1
ATOM 653 O O . THR A 1 82 ? -4.511 -17.129 -15.714 1.00 79.81 82 THR A O 1
ATOM 656 N N . GLY A 1 83 ? -4.985 -17.701 -13.592 1.00 76.06 83 GLY A N 1
ATOM 657 C CA . GLY A 1 83 ? -5.161 -19.134 -13.856 1.00 76.06 83 GLY A CA 1
ATOM 658 C C . GLY A 1 83 ? -6.244 -19.418 -14.900 1.00 76.06 83 GLY A C 1
ATOM 659 O O . GLY A 1 83 ? -5.979 -20.092 -15.891 1.00 76.06 83 GLY A O 1
ATOM 660 N N . ARG A 1 84 ? -7.426 -18.800 -14.760 1.00 82.62 84 ARG A N 1
ATOM 661 C CA . ARG A 1 84 ? -8.519 -18.938 -15.744 1.00 82.62 84 ARG A CA 1
ATOM 662 C C . ARG A 1 84 ? -8.167 -18.409 -17.134 1.00 82.62 84 ARG A C 1
ATOM 664 O O . ARG A 1 84 ? -8.723 -18.882 -18.120 1.00 82.62 84 ARG A O 1
ATOM 671 N N . ILE A 1 85 ? -7.322 -17.382 -17.225 1.00 80.00 85 ILE A N 1
ATOM 672 C CA . ILE A 1 85 ? -6.877 -16.843 -18.517 1.00 80.00 85 ILE A CA 1
ATOM 673 C C . ILE A 1 85 ? -5.929 -17.834 -19.192 1.00 80.00 85 ILE A C 1
ATOM 675 O O . ILE A 1 85 ? -6.093 -18.096 -20.378 1.00 80.00 85 ILE A O 1
ATOM 679 N N . ILE A 1 86 ? -4.986 -18.416 -18.446 1.00 76.62 86 ILE A N 1
ATOM 680 C CA . ILE A 1 86 ? -4.044 -19.411 -18.976 1.00 76.62 86 ILE A CA 1
ATOM 681 C C . ILE A 1 86 ? -4.798 -20.647 -19.491 1.00 76.62 86 ILE A C 1
ATOM 683 O O . ILE A 1 86 ? -4.560 -21.068 -20.618 1.00 76.62 86 ILE A O 1
ATOM 687 N N . GLU A 1 87 ? -5.770 -21.156 -18.729 1.00 73.69 87 GLU A N 1
ATOM 688 C CA . GLU A 1 87 ? -6.602 -22.310 -19.117 1.00 73.69 87 GLU A CA 1
ATOM 689 C C . GLU A 1 87 ? -7.452 -22.081 -20.376 1.00 73.69 87 GLU A C 1
ATOM 691 O O . GLU A 1 87 ? -7.846 -23.042 -21.024 1.00 73.69 87 GLU A O 1
ATOM 696 N N . ARG A 1 88 ? -7.774 -20.828 -20.724 1.00 68.00 88 ARG A N 1
ATOM 697 C CA . ARG A 1 88 ? -8.553 -20.498 -21.934 1.00 68.00 88 ARG A CA 1
ATOM 698 C C . ARG A 1 88 ? -7.699 -20.283 -23.180 1.00 68.00 88 ARG A C 1
ATOM 700 O O . ARG A 1 88 ? -8.255 -20.172 -24.269 1.00 68.00 88 ARG A O 1
ATOM 707 N N . VAL A 1 89 ? -6.393 -20.108 -23.005 1.00 74.00 89 VAL A N 1
ATOM 708 C CA . VAL A 1 89 ? -5.439 -19.853 -24.094 1.00 74.00 89 VAL A CA 1
ATOM 709 C C . VAL A 1 89 ? -4.702 -21.138 -24.498 1.00 74.00 89 VAL A C 1
ATOM 711 O O . VAL A 1 89 ? -4.158 -21.189 -25.601 1.00 74.00 89 VAL A O 1
ATOM 714 N N . GLN A 1 90 ? -4.704 -22.164 -23.639 1.00 56.34 90 GLN A N 1
ATOM 715 C CA . GLN A 1 90 ? -4.308 -23.538 -23.977 1.00 56.34 90 GLN A CA 1
ATOM 716 C C . GLN A 1 90 ? -5.460 -24.307 -24.628 1.00 56.34 90 GLN A C 1
ATOM 718 O O . GLN A 1 90 ? -5.149 -25.148 -25.500 1.00 56.34 90 GLN A O 1
#

Foldseek 3Di:
DLVVVVVVVVVVVVVVLVVQCVPPHDVSSVVVVVVVVVLVVLLVVQLVVVVFDCSDPVSVVVSVVSSVVVVVVVVVVVVVVVVVVVVVVD